Protein AF-A0A660Q999-F1 (afdb_monomer_lite)

Sequence (155 aa):
DGADQRHIKEWNIIRCFQSERLFKISAGMRSRQTKRTVGQSKFDFSGFNIDLSGGSQGTQYTYYYTITLENRSNVTLKNMTIEYHIYYRQQKNKSVKCGKIWIHQMDPKSKKREETTEGIPDYIGDIFYYQEVKVDGIWIRVTLPLSGDRKVVRE

Foldseek 3Di:
DVPVVQVVLQVVVQVQCADCVFKPKDKDKDKDKDWDQDPDDFDDDDPDRDPCVVRQGWIKIWMKMKIKMFGQAQDKAAFKKKWKWWWKDFPHDIDIDIDMDTDGIDHHRDMDIDIGPGTDIFDDDPPDDGGDIGTPDMDMKMWGDGPDRDIDIDD

Structure (mmCIF, N/CA/C/O backbone):
data_AF-A0A660Q999-F1
#
_entry.id   AF-A0A660Q999-F1
#
loop_
_atom_site.group_PDB
_atom_site.id
_atom_site.type_symbol
_atom_site.label_atom_id
_atom_site.label_alt_id
_atom_site.label_comp_id
_atom_site.label_asym_id
_atom_site.label_entity_id
_atom_site.label_seq_id
_atom_site.pdbx_PDB_ins_code
_atom_site.Cartn_x
_atom_site.Cartn_y
_atom_site.Cartn_z
_atom_site.occupancy
_atom_site.B_iso_or_equiv
_atom_site.auth_seq_id
_atom_site.auth_comp_id
_atom_site.auth_asym_id
_atom_site.auth_atom_id
_atom_site.pdbx_PDB_model_num
ATOM 1 N N . ASP A 1 1 ? -20.685 -7.510 29.588 1.00 58.03 1 ASP A N 1
ATOM 2 C CA . ASP A 1 1 ? -20.257 -6.100 29.416 1.00 58.03 1 ASP A CA 1
ATOM 3 C C . ASP A 1 1 ? -18.955 -5.895 28.632 1.00 58.03 1 ASP A C 1
ATOM 5 O O . ASP A 1 1 ? -18.887 -4.975 27.826 1.00 58.03 1 ASP A O 1
ATOM 9 N N . GLY A 1 2 ? -17.914 -6.727 28.790 1.00 66.44 2 GLY A N 1
ATOM 10 C CA . GLY A 1 2 ? -16.634 -6.525 28.078 1.00 66.44 2 GLY A CA 1
ATOM 11 C C . GLY A 1 2 ? -16.584 -6.960 26.601 1.00 66.44 2 GLY A C 1
ATOM 12 O O . GLY A 1 2 ? -15.733 -6.474 25.855 1.00 66.44 2 GLY A O 1
ATOM 13 N N . ALA A 1 3 ? -17.464 -7.868 26.165 1.00 71.25 3 ALA A N 1
ATOM 14 C CA . ALA A 1 3 ? -17.483 -8.384 24.790 1.00 71.25 3 ALA A CA 1
ATOM 15 C C . ALA A 1 3 ? -18.121 -7.387 23.806 1.00 71.25 3 ALA A C 1
ATOM 17 O O . ALA A 1 3 ? -17.544 -7.099 22.756 1.00 71.25 3 ALA A O 1
ATOM 18 N N . ASP A 1 4 ? -19.235 -6.768 24.200 1.00 77.31 4 ASP A N 1
ATOM 19 C CA . ASP A 1 4 ? -19.984 -5.829 23.356 1.00 77.31 4 ASP A CA 1
ATOM 20 C C . ASP A 1 4 ? -19.166 -4.575 23.036 1.00 77.31 4 ASP A C 1
ATOM 22 O O . ASP A 1 4 ? -19.096 -4.131 21.889 1.00 77.31 4 ASP A O 1
ATOM 26 N N . GLN A 1 5 ? -18.425 -4.052 24.020 1.00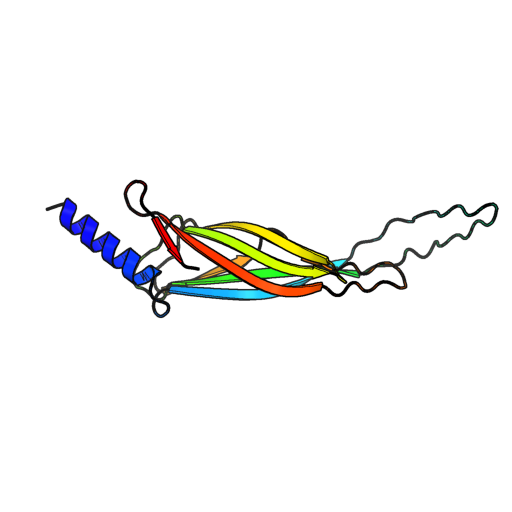 81.25 5 GLN A N 1
ATOM 27 C CA . GLN A 1 5 ? -17.525 -2.918 23.798 1.00 81.25 5 GLN A CA 1
ATOM 28 C C . GLN A 1 5 ? -16.381 -3.243 22.824 1.00 81.25 5 GLN A C 1
ATOM 30 O O . GLN A 1 5 ? -15.933 -2.358 22.090 1.00 81.25 5 GLN A O 1
ATOM 35 N N . ARG A 1 6 ? -15.893 -4.493 22.790 1.00 82.56 6 ARG A N 1
ATOM 36 C CA . ARG A 1 6 ? -14.868 -4.915 21.818 1.00 82.56 6 ARG A CA 1
ATOM 37 C C . ARG A 1 6 ? -15.449 -4.976 20.411 1.00 82.56 6 ARG A C 1
ATOM 39 O O . ARG A 1 6 ? -14.825 -4.456 19.489 1.00 82.56 6 ARG A O 1
ATOM 46 N N . HIS A 1 7 ? -16.644 -5.541 20.255 1.00 84.06 7 HIS A N 1
ATOM 47 C CA . HIS A 1 7 ? -17.326 -5.604 18.962 1.00 84.06 7 HIS A CA 1
ATOM 48 C C . HIS A 1 7 ? -17.639 -4.215 18.397 1.00 84.06 7 HIS A C 1
ATOM 50 O O . HIS A 1 7 ? -17.365 -3.967 17.225 1.00 84.06 7 HIS A O 1
ATOM 56 N N . ILE A 1 8 ? -18.095 -3.272 19.228 1.00 85.88 8 ILE A N 1
ATOM 57 C CA . ILE A 1 8 ? -18.347 -1.885 18.797 1.00 85.88 8 ILE A CA 1
ATOM 58 C C . ILE A 1 8 ? -17.054 -1.200 18.328 1.00 85.88 8 ILE A C 1
ATOM 60 O O . ILE A 1 8 ? -17.037 -0.533 17.290 1.00 85.88 8 ILE A O 1
ATOM 64 N N . LYS A 1 9 ? -15.947 -1.369 19.065 1.00 87.44 9 LYS A N 1
ATOM 65 C CA . LYS A 1 9 ? -14.642 -0.804 18.677 1.00 87.44 9 LYS A CA 1
ATOM 66 C C . LYS A 1 9 ? -14.161 -1.366 17.342 1.00 87.44 9 LYS A C 1
ATOM 68 O O . LYS A 1 9 ? -13.708 -0.607 16.489 1.00 87.44 9 LYS A O 1
ATOM 73 N N . GLU A 1 10 ? -14.287 -2.671 17.150 1.00 89.44 10 GLU A N 1
ATOM 74 C CA . GLU A 1 10 ? -13.872 -3.324 15.914 1.00 89.44 10 GLU A CA 1
ATOM 75 C C . GLU A 1 10 ? -14.737 -2.919 14.720 1.00 89.44 10 GLU A C 1
ATOM 77 O O . GLU A 1 10 ? -14.212 -2.603 13.654 1.00 89.44 10 GLU A O 1
ATOM 82 N N . TRP A 1 11 ? -16.053 -2.828 14.911 1.00 90.94 11 TRP A N 1
ATOM 83 C CA . TRP A 1 11 ? -16.967 -2.351 13.879 1.00 90.94 11 TRP A CA 1
ATOM 84 C C . TRP A 1 11 ? -16.619 -0.929 13.417 1.00 90.94 11 TRP A C 1
ATOM 86 O O . TRP A 1 11 ? -16.579 -0.648 12.217 1.00 90.94 11 TRP A O 1
ATOM 96 N N . ASN A 1 12 ? -16.266 -0.044 14.356 1.00 91.44 12 ASN A N 1
ATOM 97 C CA . ASN A 1 12 ? -15.793 1.300 14.029 1.00 91.44 12 ASN A CA 1
ATOM 98 C C . ASN A 1 12 ? -14.478 1.285 13.236 1.00 91.44 12 ASN A C 1
ATOM 100 O O . ASN A 1 12 ? -14.344 2.060 12.288 1.00 91.44 12 ASN A O 1
ATOM 104 N N . ILE A 1 13 ? -13.532 0.400 13.575 1.00 93.12 13 ILE A N 1
ATOM 105 C CA . ILE A 1 13 ? -12.284 0.217 12.817 1.00 93.12 13 ILE A CA 1
ATOM 106 C C . ILE A 1 13 ? -12.593 -0.197 11.372 1.00 93.12 13 ILE A C 1
ATOM 108 O O . ILE A 1 13 ? -12.114 0.452 10.441 1.00 93.12 13 ILE A O 1
ATOM 112 N N . ILE A 1 14 ? -13.429 -1.223 11.182 1.00 93.81 14 ILE A N 1
ATOM 113 C CA . ILE A 1 14 ? -13.810 -1.741 9.857 1.00 93.81 14 ILE A CA 1
ATOM 114 C C . ILE A 1 14 ? -14.444 -0.632 9.014 1.00 93.81 14 ILE A C 1
ATOM 116 O O . ILE A 1 14 ? -13.998 -0.366 7.897 1.00 93.81 14 ILE A O 1
ATOM 120 N N . ARG A 1 15 ? -15.436 0.071 9.574 1.00 93.75 15 ARG A N 1
ATOM 121 C CA . ARG A 1 15 ? -16.134 1.168 8.893 1.00 93.75 15 ARG A CA 1
ATOM 122 C C . ARG A 1 15 ? -15.181 2.294 8.485 1.00 93.75 15 ARG A C 1
ATOM 124 O O . ARG A 1 15 ? -15.317 2.850 7.395 1.00 93.75 15 ARG A O 1
ATOM 131 N N . CYS A 1 16 ? -14.231 2.646 9.351 1.00 90.94 16 CYS A N 1
ATOM 132 C CA . CYS A 1 16 ? -13.237 3.676 9.053 1.00 90.94 16 CYS A CA 1
ATOM 133 C C . CYS A 1 16 ? -12.284 3.235 7.937 1.00 90.94 16 CYS A C 1
ATOM 135 O O . CYS A 1 16 ? -12.014 4.016 7.029 1.00 90.94 16 CYS A O 1
ATOM 137 N N . PHE A 1 17 ? -11.811 1.990 7.982 1.00 94.12 17 PHE A N 1
ATOM 138 C CA . PHE A 1 17 ? -10.846 1.451 7.026 1.00 94.12 17 PHE A CA 1
ATOM 139 C C . PHE A 1 17 ? -11.432 1.258 5.615 1.00 94.12 17 PHE A C 1
ATOM 141 O O . PHE A 1 17 ? -10.785 1.581 4.615 1.00 94.12 17 PHE A O 1
ATOM 148 N N . GLN A 1 18 ? -12.675 0.779 5.521 1.00 93.88 18 GLN A N 1
ATOM 149 C CA . GLN A 1 18 ? -13.343 0.532 4.237 1.00 93.88 18 GLN A CA 1
ATOM 150 C C . GLN A 1 18 ? -13.816 1.812 3.536 1.00 93.88 18 GLN A C 1
ATOM 152 O O . GLN A 1 18 ? -13.988 1.825 2.321 1.00 93.88 18 GLN A O 1
ATOM 157 N N . SER A 1 19 ? -14.022 2.903 4.273 1.00 94.25 19 SER A N 1
ATOM 158 C CA . SER A 1 19 ? -14.519 4.151 3.696 1.00 94.25 19 SER A CA 1
ATOM 159 C C . SER A 1 19 ? -13.406 4.957 3.033 1.00 94.25 19 SER A C 1
ATOM 161 O O . SER A 1 19 ? -12.475 5.400 3.699 1.00 94.25 19 SER A O 1
ATOM 163 N N . GLU A 1 20 ? -13.551 5.271 1.745 1.00 92.50 20 GLU A N 1
ATOM 164 C CA . GLU A 1 20 ? -12.603 6.130 1.015 1.00 92.50 20 GLU A CA 1
ATOM 165 C C . GLU A 1 20 ? -12.487 7.549 1.573 1.00 92.50 20 GLU A C 1
ATOM 167 O O . GLU A 1 20 ? -11.470 8.229 1.418 1.00 92.50 20 GLU A O 1
ATOM 172 N N . ARG A 1 21 ? -13.553 8.013 2.230 1.00 95.00 21 ARG A N 1
ATOM 173 C CA . ARG A 1 21 ? -13.582 9.329 2.868 1.00 95.00 21 ARG A CA 1
ATOM 174 C C . ARG A 1 21 ? -12.754 9.351 4.150 1.00 95.00 21 ARG A C 1
ATOM 176 O O . ARG A 1 21 ? -12.227 10.404 4.497 1.00 95.00 21 ARG A O 1
ATOM 183 N N . LEU A 1 22 ? -12.662 8.217 4.847 1.00 95.62 22 LEU A N 1
ATOM 184 C CA . LEU A 1 22 ? -12.040 8.099 6.170 1.00 95.62 22 LEU A CA 1
ATOM 185 C C . LEU A 1 22 ? -10.650 7.465 6.124 1.00 95.62 22 LEU A C 1
ATOM 187 O O . LEU A 1 22 ? -9.812 7.784 6.961 1.00 95.62 22 LEU A O 1
ATOM 191 N N . PHE A 1 23 ? -10.386 6.625 5.137 1.00 96.12 23 PHE A N 1
ATOM 192 C CA . PHE A 1 23 ? -9.078 6.072 4.853 1.00 96.12 23 PHE A CA 1
ATOM 193 C C . PHE A 1 23 ? -8.827 6.214 3.355 1.00 96.12 23 PHE A C 1
ATOM 195 O O . PHE A 1 23 ? -9.707 5.920 2.550 1.00 96.12 23 PHE A O 1
ATOM 202 N N . LYS A 1 24 ? -7.658 6.695 2.947 1.00 96.56 24 LYS A N 1
ATOM 203 C CA . LYS A 1 24 ? -7.329 6.859 1.528 1.00 96.56 24 LYS A CA 1
ATOM 204 C C . LYS A 1 24 ? -5.994 6.204 1.224 1.00 96.56 24 LYS A C 1
ATOM 206 O O . LYS A 1 24 ? -5.019 6.422 1.938 1.00 96.56 24 LYS A O 1
ATOM 211 N N . ILE A 1 25 ? -5.968 5.446 0.135 1.00 95.75 25 ILE A N 1
ATOM 212 C CA . ILE A 1 25 ? -4.768 4.852 -0.445 1.00 95.75 25 ILE A CA 1
ATOM 213 C C . ILE A 1 25 ? -4.491 5.608 -1.742 1.00 95.75 25 ILE A C 1
ATOM 215 O O . ILE A 1 25 ? -5.406 5.950 -2.489 1.00 95.75 25 ILE A O 1
ATOM 219 N N . SER A 1 26 ? -3.233 5.943 -1.989 1.00 94.06 26 SER A N 1
ATOM 220 C CA . SER A 1 26 ? -2.806 6.570 -3.238 1.00 94.06 26 SER A CA 1
ATOM 221 C C . SER A 1 26 ? -1.361 6.206 -3.534 1.00 94.06 26 SER A C 1
ATOM 223 O O . SER A 1 26 ? -0.601 5.912 -2.615 1.00 94.06 26 SER A O 1
ATOM 225 N N . ALA A 1 27 ? -0.975 6.243 -4.803 1.00 92.25 27 ALA A N 1
ATOM 226 C CA . ALA A 1 27 ? 0.388 5.978 -5.232 1.00 92.25 27 ALA A CA 1
ATOM 227 C C . ALA A 1 27 ? 0.861 7.058 -6.197 1.00 92.25 27 ALA A C 1
ATOM 229 O O . ALA A 1 27 ? 0.085 7.546 -7.017 1.00 92.25 27 ALA A O 1
ATOM 230 N N . GLY A 1 28 ? 2.134 7.426 -6.095 1.00 87.19 28 GLY A N 1
ATOM 231 C CA . GLY A 1 28 ? 2.780 8.357 -7.014 1.00 87.19 28 GLY A CA 1
ATOM 232 C C . GLY A 1 28 ? 4.172 7.872 -7.387 1.00 87.19 28 GLY A C 1
ATOM 233 O O . GLY A 1 28 ? 4.883 7.329 -6.543 1.00 87.19 28 GLY A O 1
ATOM 234 N N . MET A 1 29 ? 4.560 8.068 -8.643 1.00 82.94 29 MET A N 1
ATOM 235 C CA . MET A 1 29 ? 5.895 7.718 -9.127 1.00 82.94 29 MET A CA 1
ATOM 236 C C . MET A 1 29 ? 6.939 8.722 -8.617 1.00 82.94 29 MET A C 1
ATOM 238 O O . MET A 1 29 ? 6.695 9.931 -8.595 1.00 82.94 29 MET A O 1
ATOM 242 N N . ARG A 1 30 ? 8.119 8.222 -8.246 1.00 77.31 30 ARG A N 1
ATOM 243 C CA . ARG A 1 30 ? 9.327 8.999 -7.964 1.00 77.31 30 ARG A CA 1
ATOM 244 C C . ARG A 1 30 ? 10.514 8.404 -8.713 1.00 77.31 30 ARG A C 1
ATOM 246 O O . ARG A 1 30 ? 10.852 7.240 -8.545 1.00 77.31 30 ARG A O 1
ATOM 253 N N . SER A 1 31 ? 11.185 9.213 -9.520 1.00 68.50 31 SER A N 1
ATOM 254 C CA . SER A 1 31 ? 12.443 8.822 -10.157 1.00 68.50 31 SER A CA 1
ATOM 255 C C . SER A 1 31 ? 13.622 9.121 -9.232 1.00 68.50 31 SER A C 1
ATOM 257 O O . SER A 1 31 ? 13.731 10.238 -8.717 1.00 68.50 31 SER A O 1
ATOM 259 N N . ARG A 1 32 ? 14.542 8.167 -9.072 1.00 67.25 32 ARG A N 1
ATOM 260 C CA . ARG A 1 32 ? 15.868 8.407 -8.495 1.00 67.25 32 ARG A CA 1
ATOM 261 C C . ARG A 1 32 ? 16.919 8.129 -9.566 1.00 67.25 32 ARG A C 1
ATOM 263 O O . ARG A 1 32 ? 16.948 7.053 -10.156 1.00 67.25 32 ARG A O 1
ATOM 270 N N . GLN A 1 33 ? 17.784 9.106 -9.820 1.00 60.09 33 GLN A N 1
ATOM 271 C CA . GLN A 1 33 ? 18.931 8.913 -10.700 1.00 60.09 33 GLN A CA 1
ATOM 272 C C . GLN A 1 33 ? 20.017 8.157 -9.934 1.00 60.09 33 GLN A C 1
ATOM 274 O O . GLN A 1 33 ? 20.366 8.529 -8.812 1.00 60.09 33 GLN A O 1
ATOM 279 N N . THR A 1 34 ? 20.562 7.101 -10.526 1.00 59.50 34 THR A N 1
ATOM 280 C CA . THR A 1 34 ? 21.718 6.390 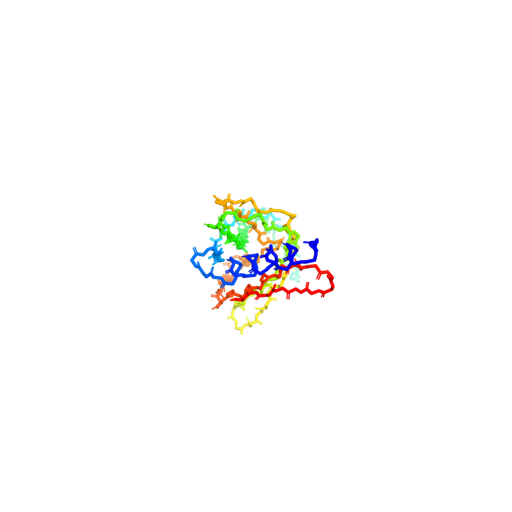-9.983 1.00 59.50 34 THR A CA 1
ATOM 281 C C . THR A 1 34 ? 22.821 6.427 -11.030 1.00 59.50 34 THR A C 1
ATOM 283 O O . THR A 1 34 ? 22.712 5.841 -12.103 1.00 59.50 34 THR A O 1
ATOM 286 N N . LYS A 1 35 ? 23.901 7.159 -10.742 1.00 56.28 35 LYS A N 1
ATOM 287 C CA . LYS A 1 35 ? 25.093 7.113 -11.591 1.00 56.28 35 LYS A CA 1
ATOM 288 C C . LYS A 1 35 ? 25.760 5.763 -11.368 1.00 56.28 35 LYS A C 1
ATOM 290 O O . LYS A 1 35 ? 26.136 5.455 -10.238 1.00 56.28 35 LYS A O 1
ATOM 295 N N . ARG A 1 36 ? 25.893 4.964 -12.422 1.00 52.62 36 ARG A N 1
ATOM 296 C CA . ARG A 1 36 ? 26.640 3.713 -12.371 1.00 52.62 36 ARG A CA 1
ATOM 297 C C . ARG A 1 36 ? 27.818 3.843 -13.322 1.00 52.62 36 ARG A C 1
ATOM 299 O O . ARG A 1 36 ? 27.631 4.077 -14.507 1.00 52.62 36 ARG A O 1
ATOM 306 N N . THR A 1 37 ? 29.031 3.720 -12.797 1.00 48.12 37 THR A N 1
ATOM 307 C CA . THR A 1 37 ? 30.223 3.607 -13.637 1.00 48.12 37 THR A CA 1
ATOM 308 C C . THR A 1 37 ? 30.212 2.203 -14.226 1.00 48.12 37 THR A C 1
ATOM 310 O O . THR A 1 37 ? 30.398 1.227 -13.497 1.00 48.12 37 THR A O 1
ATOM 313 N N . VAL A 1 38 ? 29.911 2.081 -15.517 1.00 51.16 38 VAL A N 1
ATOM 314 C CA . VAL A 1 38 ? 30.009 0.800 -16.217 1.00 51.16 38 VAL A CA 1
ATOM 315 C C . VAL A 1 38 ? 31.499 0.494 -16.360 1.00 51.16 38 VAL A C 1
ATOM 317 O O . VAL A 1 38 ? 32.253 1.258 -16.958 1.00 51.16 38 VAL A O 1
ATOM 320 N N . GLY A 1 39 ? 31.948 -0.576 -15.703 1.00 45.38 39 GLY A N 1
ATOM 321 C CA . GLY A 1 39 ? 33.332 -1.031 -15.784 1.00 45.38 39 GLY A CA 1
ATOM 322 C C . GLY A 1 39 ? 33.670 -1.478 -17.204 1.00 45.38 39 GLY A C 1
ATOM 323 O O . GLY A 1 39 ? 32.864 -2.140 -17.858 1.00 45.38 39 GLY A O 1
ATOM 324 N N . GLN A 1 40 ? 34.864 -1.096 -17.656 1.00 43.84 40 GLN A N 1
ATOM 325 C CA . GLN A 1 40 ? 35.444 -1.391 -18.966 1.00 43.84 40 GLN A CA 1
ATOM 326 C C . GLN A 1 40 ? 35.171 -2.834 -19.412 1.00 43.84 40 GLN A C 1
ATOM 328 O O . GLN A 1 40 ? 35.652 -3.787 -18.801 1.00 43.84 40 GLN A O 1
ATOM 333 N N . SER A 1 41 ? 34.433 -2.998 -20.507 1.00 44.50 41 SER A N 1
ATOM 334 C CA . SER A 1 41 ? 34.347 -4.279 -21.208 1.00 44.50 41 SER A CA 1
ATOM 335 C C . SER A 1 41 ? 35.385 -4.263 -22.329 1.00 44.50 41 SER A C 1
ATOM 337 O O . SER A 1 41 ? 35.188 -3.582 -23.333 1.00 44.50 41 SER A O 1
ATOM 339 N N . LYS A 1 42 ? 36.509 -4.973 -22.159 1.00 41.72 42 LYS A N 1
ATOM 340 C CA . LYS A 1 42 ? 37.441 -5.248 -23.265 1.00 41.72 42 LYS A CA 1
ATOM 341 C C . LYS A 1 42 ? 36.755 -6.217 -24.229 1.00 41.72 42 LYS A C 1
ATOM 343 O O . LYS A 1 42 ? 36.498 -7.359 -23.860 1.00 41.72 42 LYS A O 1
ATOM 348 N N . PHE A 1 43 ? 36.436 -5.756 -25.434 1.00 45.31 43 PHE A N 1
ATOM 349 C CA . PHE A 1 43 ? 35.988 -6.618 -26.525 1.00 45.31 43 PHE A CA 1
ATOM 350 C C . PHE A 1 43 ? 37.195 -6.977 -27.395 1.00 45.31 43 PHE A C 1
ATOM 352 O O . PHE A 1 43 ? 37.741 -6.110 -28.070 1.00 45.31 43 PHE A O 1
ATOM 359 N N . ASP A 1 44 ? 37.598 -8.248 -27.381 1.00 37.25 44 ASP A N 1
ATOM 360 C CA . ASP A 1 44 ? 38.576 -8.791 -28.326 1.00 37.25 44 ASP A CA 1
ATOM 361 C C . ASP A 1 44 ? 37.847 -9.219 -29.607 1.00 37.25 44 ASP A C 1
ATOM 363 O O . ASP A 1 44 ? 37.200 -10.266 -29.655 1.00 37.25 44 ASP A O 1
ATOM 367 N N . PHE A 1 45 ? 37.945 -8.407 -30.660 1.00 42.31 45 PHE A N 1
ATOM 368 C CA . PHE A 1 45 ? 37.681 -8.851 -32.028 1.00 42.31 45 PHE A CA 1
ATOM 369 C C . PHE A 1 45 ? 39.038 -9.051 -32.701 1.00 42.31 45 PHE A C 1
ATOM 371 O O . PHE A 1 45 ? 39.737 -8.083 -32.993 1.00 42.31 45 PHE A O 1
ATOM 378 N N . SER A 1 46 ? 39.424 -10.319 -32.868 1.00 48.62 46 SER A N 1
ATOM 379 C CA . SER A 1 46 ? 40.524 -10.815 -33.710 1.00 48.62 46 SER A CA 1
ATOM 380 C C . SER A 1 46 ? 41.474 -9.735 -34.267 1.00 48.62 46 SER A C 1
ATOM 382 O O . SER A 1 46 ? 41.314 -9.275 -35.397 1.00 48.62 46 SER A O 1
ATOM 384 N N . GLY A 1 47 ? 42.474 -9.348 -33.471 1.00 46.00 47 GLY A N 1
ATOM 385 C CA . GLY A 1 47 ? 43.646 -8.599 -33.938 1.00 46.00 47 GLY A CA 1
ATOM 386 C C . GLY A 1 47 ? 43.555 -7.069 -33.943 1.00 46.00 47 GLY A C 1
ATOM 387 O O . GLY A 1 47 ? 44.559 -6.435 -34.258 1.00 46.00 47 GLY A O 1
ATOM 388 N N . PHE A 1 48 ? 42.428 -6.460 -33.561 1.00 48.78 48 PHE A N 1
ATOM 389 C CA . PHE A 1 48 ? 42.315 -5.003 -33.400 1.00 48.78 48 PHE A CA 1
ATOM 390 C C . PHE A 1 48 ? 42.061 -4.642 -31.928 1.00 48.78 48 PHE A C 1
ATOM 392 O O . PHE A 1 48 ? 40.943 -4.755 -31.433 1.00 48.78 48 PHE A O 1
ATOM 399 N N . ASN A 1 49 ? 43.099 -4.186 -31.217 1.00 44.50 49 ASN A N 1
ATOM 400 C CA . ASN A 1 49 ? 42.947 -3.604 -29.880 1.00 44.50 49 ASN A CA 1
ATOM 401 C C . ASN A 1 49 ? 42.411 -2.172 -30.015 1.00 44.50 49 ASN A C 1
ATOM 403 O O . ASN A 1 49 ? 43.181 -1.242 -30.253 1.00 44.50 49 ASN A O 1
ATOM 407 N N . ILE A 1 50 ? 41.098 -1.986 -29.875 1.00 48.06 50 ILE A N 1
ATOM 408 C CA . ILE A 1 50 ? 40.512 -0.654 -29.690 1.00 48.06 50 ILE A CA 1
ATOM 409 C C . ILE A 1 50 ? 40.444 -0.395 -28.185 1.00 48.06 50 ILE A C 1
ATOM 411 O O . ILE A 1 50 ? 39.598 -0.946 -27.483 1.00 48.06 50 ILE A O 1
ATOM 415 N N . ASP A 1 51 ? 41.348 0.446 -27.687 1.00 43.66 51 ASP A N 1
ATOM 416 C CA . ASP A 1 51 ? 41.307 0.921 -26.307 1.00 43.66 51 ASP A CA 1
ATOM 417 C C . ASP A 1 51 ? 40.206 1.985 -26.172 1.00 43.66 51 ASP A C 1
ATOM 419 O O . ASP A 1 51 ? 40.429 3.180 -26.367 1.00 43.66 51 ASP A O 1
ATOM 423 N N . LEU A 1 52 ? 38.979 1.550 -25.871 1.00 50.38 52 LEU A N 1
ATOM 424 C CA . LEU A 1 52 ? 37.871 2.429 -25.478 1.00 50.38 52 LEU A CA 1
ATOM 425 C C . LEU A 1 52 ? 38.062 2.883 -24.020 1.00 50.38 52 LEU A C 1
ATOM 427 O O . LEU A 1 52 ? 37.197 2.695 -23.165 1.00 50.38 52 LEU A O 1
ATOM 431 N N . SER A 1 53 ? 39.212 3.489 -23.721 1.00 41.28 53 SER A N 1
ATOM 432 C CA . SER A 1 53 ? 39.566 4.011 -22.393 1.00 41.28 53 SER A CA 1
ATOM 433 C C . SER A 1 53 ? 38.665 5.167 -21.924 1.00 41.28 53 SER A C 1
ATOM 435 O O . SER A 1 53 ? 38.744 5.589 -20.771 1.00 41.28 53 SER A O 1
ATOM 437 N N . GLY A 1 54 ? 37.732 5.626 -22.760 1.00 43.09 54 GLY A N 1
ATOM 438 C CA . GLY A 1 54 ? 36.599 6.443 -22.346 1.00 43.09 54 GLY A CA 1
ATOM 439 C C . GLY A 1 54 ? 35.475 5.570 -21.801 1.00 43.09 54 GLY A C 1
ATOM 440 O O . GLY A 1 54 ? 34.571 5.211 -22.547 1.00 43.09 54 GLY A O 1
ATOM 441 N N . GLY A 1 55 ? 35.514 5.241 -20.505 1.00 41.81 55 GLY A N 1
ATOM 442 C CA . GLY A 1 55 ? 34.373 4.621 -19.833 1.00 41.81 55 GLY A CA 1
ATOM 443 C C . GLY A 1 55 ? 33.119 5.461 -20.074 1.00 41.81 55 GLY A C 1
ATOM 444 O O . GLY A 1 55 ? 33.019 6.594 -19.598 1.00 41.81 55 GLY A O 1
ATOM 445 N N . SER A 1 56 ? 32.179 4.929 -20.847 1.00 50.47 56 SER A N 1
ATOM 446 C CA . SER A 1 56 ? 30.895 5.564 -21.089 1.00 50.47 56 SER A CA 1
ATOM 447 C C . SER A 1 56 ? 30.138 5.630 -19.763 1.00 50.47 56 SER A C 1
ATOM 449 O O . SER A 1 56 ? 29.833 4.625 -19.123 1.00 50.47 56 SER A O 1
ATOM 451 N N . GLN A 1 57 ? 29.903 6.852 -19.280 1.00 50.94 57 GLN A N 1
ATOM 452 C CA . GLN A 1 57 ? 29.068 7.072 -18.105 1.00 50.94 57 GLN A CA 1
ATOM 453 C C . GLN A 1 57 ? 27.603 6.861 -18.498 1.00 50.94 57 GLN A C 1
ATOM 455 O O . GLN A 1 57 ? 26.886 7.814 -18.803 1.00 50.94 57 GLN A O 1
ATOM 460 N N . GLY A 1 58 ? 27.145 5.612 -18.476 1.00 56.41 58 GLY A N 1
ATOM 461 C CA . GLY A 1 58 ? 25.723 5.299 -18.530 1.00 56.41 58 GLY A CA 1
ATOM 462 C C . GLY A 1 58 ? 25.007 5.857 -17.295 1.00 56.41 58 GLY A C 1
ATOM 463 O O . GLY A 1 58 ? 25.345 5.542 -16.152 1.00 56.41 58 GLY A O 1
ATOM 464 N N . THR A 1 59 ? 24.002 6.712 -17.493 1.00 58.47 59 THR A N 1
ATOM 465 C CA . THR A 1 59 ? 23.101 7.098 -16.397 1.00 58.47 59 THR A CA 1
ATOM 466 C C . THR A 1 59 ? 22.011 6.048 -16.279 1.00 58.47 59 THR A C 1
ATOM 468 O O . THR A 1 59 ? 21.229 5.878 -17.201 1.00 58.47 59 THR A O 1
ATOM 471 N N . GLN A 1 60 ? 21.914 5.367 -15.140 1.00 67.81 60 GLN A N 1
ATOM 472 C CA . GLN A 1 60 ? 20.799 4.466 -14.878 1.00 67.81 60 GLN A CA 1
ATOM 473 C C . GLN A 1 60 ? 19.721 5.226 -14.096 1.00 67.81 60 GLN A C 1
ATOM 475 O O . GLN A 1 60 ? 20.000 5.810 -13.043 1.00 67.81 60 GLN A O 1
ATOM 480 N N . TYR A 1 61 ? 18.479 5.230 -14.578 1.00 70.62 61 TYR A N 1
ATOM 481 C CA . TYR A 1 61 ? 17.354 5.700 -13.768 1.00 70.62 61 TYR A CA 1
ATOM 482 C C . TYR A 1 61 ? 16.732 4.511 -13.055 1.00 70.62 61 TYR A C 1
ATOM 484 O O . TYR A 1 61 ? 16.635 3.422 -13.603 1.00 70.62 61 TYR A O 1
ATOM 492 N N . THR A 1 62 ? 16.335 4.697 -11.804 1.00 78.75 62 THR A N 1
ATOM 493 C CA . THR A 1 62 ? 15.531 3.704 -11.098 1.00 78.75 62 THR A CA 1
ATOM 494 C C . THR A 1 62 ? 14.245 4.377 -10.648 1.00 78.75 62 THR A C 1
ATOM 496 O O . THR A 1 62 ? 14.269 5.399 -9.953 1.00 78.75 62 THR A O 1
ATOM 499 N N . TYR A 1 63 ? 13.112 3.825 -11.071 1.00 81.06 63 TYR A N 1
ATOM 500 C CA . TYR A 1 63 ? 11.791 4.335 -10.731 1.00 81.06 63 TYR A CA 1
ATOM 501 C C . TYR A 1 63 ? 11.267 3.640 -9.481 1.00 81.06 63 TYR A C 1
ATOM 503 O O . TYR A 1 63 ? 11.079 2.427 -9.461 1.00 81.06 63 TYR A O 1
ATOM 511 N N . TYR A 1 64 ? 11.005 4.422 -8.445 1.00 85.38 64 TYR A N 1
ATOM 512 C CA . TYR A 1 64 ? 10.357 3.979 -7.221 1.00 85.38 64 TYR A CA 1
ATOM 513 C C . TYR A 1 64 ? 8.930 4.519 -7.177 1.00 85.38 64 TYR A C 1
ATOM 515 O O . TYR A 1 64 ? 8.595 5.513 -7.826 1.00 85.38 64 TYR A O 1
ATOM 523 N N . TYR A 1 65 ? 8.072 3.878 -6.394 1.00 87.56 65 TYR A N 1
ATOM 524 C CA . TYR A 1 65 ? 6.722 4.366 -6.150 1.00 87.56 65 TYR A CA 1
ATOM 525 C C . TYR A 1 65 ? 6.570 4.720 -4.681 1.00 87.56 65 TYR A C 1
ATOM 527 O O . TYR A 1 65 ? 6.999 3.991 -3.795 1.00 87.56 65 TYR A O 1
ATOM 535 N N . THR A 1 66 ? 5.946 5.857 -4.408 1.00 92.94 66 THR A N 1
ATOM 536 C CA . THR A 1 66 ? 5.547 6.237 -3.058 1.00 92.94 66 THR A CA 1
ATOM 537 C C . THR A 1 66 ? 4.088 5.862 -2.862 1.00 92.94 66 THR A C 1
ATOM 539 O O . THR A 1 66 ? 3.199 6.477 -3.459 1.00 92.94 66 THR A O 1
ATOM 542 N N . ILE A 1 67 ? 3.836 4.891 -1.991 1.00 94.25 67 ILE A N 1
ATOM 543 C CA . ILE A 1 67 ? 2.501 4.554 -1.510 1.00 94.25 67 ILE A CA 1
ATOM 544 C C . ILE A 1 67 ? 2.187 5.473 -0.336 1.00 94.25 67 ILE A C 1
ATOM 546 O O . ILE A 1 67 ? 2.945 5.608 0.620 1.00 94.25 67 ILE A O 1
ATOM 550 N N . THR A 1 68 ? 1.058 6.151 -0.430 1.00 95.38 68 THR A N 1
ATOM 551 C CA . THR A 1 68 ? 0.592 7.119 0.548 1.00 95.38 68 THR A CA 1
ATOM 552 C C . THR A 1 68 ? -0.713 6.628 1.148 1.00 95.38 68 THR A C 1
ATOM 554 O O . THR A 1 68 ? -1.723 6.523 0.448 1.00 95.38 68 THR A O 1
ATOM 557 N N . LEU A 1 69 ? -0.689 6.391 2.456 1.00 96.50 69 LEU A N 1
ATOM 558 C CA . LEU A 1 69 ? -1.870 6.117 3.259 1.00 96.50 69 LEU A CA 1
ATOM 559 C C . LEU A 1 69 ? -2.279 7.382 4.008 1.00 96.50 69 LEU A C 1
ATOM 561 O O . LEU A 1 69 ? -1.440 8.079 4.581 1.00 96.50 69 LEU A O 1
ATOM 565 N N . GLU A 1 70 ? -3.573 7.668 4.050 1.00 97.50 70 GLU A N 1
ATOM 566 C CA . GLU A 1 70 ? -4.133 8.793 4.797 1.00 97.50 70 GLU A CA 1
ATOM 567 C C . GLU A 1 70 ? -5.281 8.311 5.689 1.00 97.50 70 GLU A C 1
ATOM 569 O O . GLU A 1 70 ? -6.298 7.826 5.197 1.00 97.50 70 GLU A O 1
ATOM 574 N N . ASN A 1 71 ? -5.120 8.446 7.005 1.00 97.38 71 ASN A N 1
ATOM 575 C CA . ASN A 1 71 ? -6.120 8.107 8.002 1.00 97.38 71 ASN A CA 1
ATOM 576 C C . ASN A 1 71 ? -6.818 9.396 8.405 1.00 97.38 71 ASN A C 1
ATOM 578 O O . ASN A 1 71 ? -6.323 10.168 9.217 1.00 97.38 71 ASN A O 1
ATOM 582 N N . ARG A 1 72 ? -7.990 9.627 7.832 1.00 97.44 72 ARG A N 1
ATOM 583 C CA . ARG A 1 72 ? -8.845 10.781 8.112 1.00 97.44 72 ARG A CA 1
ATOM 584 C C . ARG A 1 72 ? -9.848 10.490 9.222 1.00 97.44 72 ARG A C 1
ATOM 586 O O . ARG A 1 72 ? -10.685 11.343 9.513 1.00 97.44 72 ARG A O 1
ATOM 593 N N . SER A 1 73 ? -9.802 9.312 9.834 1.00 95.69 73 SER A N 1
ATOM 594 C CA . SER A 1 73 ? -10.666 8.948 10.953 1.00 95.69 73 SER A CA 1
ATOM 595 C C . SER A 1 73 ? -10.084 9.403 12.298 1.00 95.69 73 SER A C 1
ATOM 597 O O . SER A 1 73 ? -8.964 9.910 12.372 1.00 95.69 73 SER A O 1
ATOM 599 N N . ASN A 1 74 ? -10.869 9.221 13.362 1.00 95.31 74 ASN A N 1
ATOM 600 C CA . ASN A 1 74 ? -10.433 9.415 14.748 1.00 95.31 74 ASN A CA 1
ATOM 601 C C . ASN A 1 74 ? -9.889 8.115 15.379 1.00 95.31 74 ASN A C 1
ATOM 603 O O . ASN A 1 74 ? -9.686 8.054 16.587 1.00 95.31 74 ASN A O 1
ATOM 607 N N . VAL A 1 75 ? -9.705 7.057 14.583 1.00 94.25 75 VAL A N 1
ATOM 608 C CA . VAL A 1 75 ? -9.360 5.713 15.056 1.00 94.25 75 VAL A CA 1
ATOM 609 C C . VAL A 1 75 ? -7.918 5.392 14.684 1.00 94.25 75 VAL A C 1
ATOM 611 O O . VAL A 1 75 ? -7.511 5.592 13.542 1.00 94.25 75 VAL A O 1
ATOM 614 N N . THR A 1 76 ? -7.143 4.873 15.634 1.00 95.00 76 THR A N 1
ATOM 615 C CA . THR A 1 76 ? -5.791 4.364 15.376 1.00 95.00 76 THR A CA 1
ATOM 616 C C . THR A 1 76 ? -5.861 3.026 14.641 1.00 95.00 76 THR A C 1
ATOM 618 O O . THR A 1 76 ? -6.550 2.109 15.087 1.00 95.00 76 THR A O 1
ATOM 621 N N . LEU A 1 77 ? -5.106 2.890 13.551 1.00 94.88 77 LEU A N 1
ATOM 622 C CA . LEU A 1 77 ? -4.982 1.646 12.785 1.00 94.88 77 LEU A CA 1
ATOM 623 C C . LEU A 1 77 ? -3.625 1.004 13.085 1.00 94.88 77 LEU A C 1
ATOM 625 O O . LEU A 1 77 ? -2.622 1.712 13.152 1.00 94.88 77 LEU A O 1
ATOM 629 N N . LYS A 1 78 ? -3.574 -0.315 13.287 1.00 95.06 78 LYS A N 1
ATOM 630 C CA . LYS A 1 78 ? -2.353 -1.016 13.719 1.00 95.06 78 LYS A CA 1
ATOM 631 C C . LYS A 1 78 ? -2.062 -2.247 12.870 1.00 95.06 78 LYS A C 1
ATOM 633 O O . LYS A 1 78 ? -2.981 -2.884 12.370 1.00 95.06 78 LYS A O 1
ATOM 638 N N . ASN A 1 79 ? -0.780 -2.588 12.773 1.00 95.56 79 ASN A N 1
ATOM 639 C CA . ASN A 1 79 ? -0.239 -3.800 12.162 1.00 95.56 79 ASN A CA 1
ATOM 640 C C . ASN A 1 79 ? -0.735 -4.041 10.728 1.00 95.56 79 ASN A C 1
ATOM 642 O O . ASN A 1 79 ? -1.025 -5.170 10.339 1.00 95.56 79 ASN A O 1
ATOM 646 N N . MET A 1 80 ? -0.846 -2.972 9.943 1.00 96.25 80 MET A N 1
ATOM 647 C CA . MET A 1 80 ? -1.284 -3.065 8.557 1.00 96.25 80 MET A CA 1
ATOM 648 C C . MET A 1 80 ? -0.177 -3.645 7.683 1.00 96.25 80 MET A C 1
ATOM 650 O O . MET A 1 80 ? 1.004 -3.350 7.868 1.00 96.25 80 MET A O 1
ATOM 654 N N . THR A 1 81 ? -0.575 -4.425 6.686 1.00 97.31 81 THR A N 1
ATOM 655 C CA . THR A 1 81 ? 0.320 -4.913 5.634 1.00 97.31 81 THR A CA 1
ATOM 656 C C . THR A 1 81 ? -0.147 -4.364 4.298 1.00 97.31 81 THR A C 1
ATOM 658 O O . THR A 1 81 ? -1.315 -4.511 3.947 1.00 97.31 81 THR A O 1
ATOM 661 N N . ILE A 1 82 ? 0.761 -3.737 3.561 1.00 96.69 82 ILE A N 1
ATOM 662 C CA . ILE A 1 82 ? 0.551 -3.313 2.180 1.00 96.69 82 ILE A CA 1
ATOM 663 C C . ILE A 1 82 ? 1.202 -4.358 1.282 1.00 96.69 82 ILE A C 1
ATOM 665 O O . ILE A 1 82 ? 2.387 -4.637 1.436 1.00 96.69 82 ILE A O 1
ATOM 669 N N . GLU A 1 83 ? 0.455 -4.902 0.336 1.00 96.81 83 GLU A N 1
ATOM 670 C CA . GLU A 1 83 ? 0.963 -5.679 -0.790 1.00 96.81 83 GLU A CA 1
ATOM 671 C C . GLU A 1 83 ? 0.811 -4.818 -2.042 1.00 96.81 83 GLU A C 1
ATOM 673 O O . GLU A 1 83 ? -0.217 -4.166 -2.223 1.00 96.81 83 GLU A O 1
ATOM 678 N N . TYR A 1 84 ? 1.828 -4.770 -2.896 1.00 95.38 84 TYR A N 1
ATOM 679 C CA . TYR A 1 84 ? 1.769 -3.973 -4.117 1.00 95.38 84 TYR A CA 1
ATOM 680 C C . TYR A 1 84 ? 2.318 -4.750 -5.305 1.00 95.38 84 TYR A C 1
ATOM 682 O O . TYR A 1 84 ? 3.307 -5.471 -5.168 1.00 95.38 84 TYR A O 1
ATOM 690 N N . HIS A 1 85 ? 1.695 -4.562 -6.469 1.00 94.81 85 HIS A N 1
ATOM 691 C CA . HIS A 1 85 ? 2.144 -5.068 -7.764 1.00 94.81 85 HIS A CA 1
ATOM 692 C C . HIS A 1 85 ? 2.241 -3.898 -8.748 1.00 94.81 85 HIS A C 1
ATOM 694 O O . HIS A 1 85 ? 1.252 -3.210 -9.001 1.00 94.81 85 HIS A O 1
ATOM 700 N N . ILE A 1 86 ? 3.423 -3.673 -9.312 1.00 92.94 86 ILE A N 1
ATOM 701 C CA . ILE A 1 86 ? 3.672 -2.652 -10.330 1.00 92.94 86 ILE A CA 1
ATOM 702 C C . ILE A 1 86 ? 3.784 -3.362 -11.672 1.00 92.94 86 ILE A C 1
ATOM 704 O O . ILE A 1 86 ? 4.713 -4.141 -11.886 1.00 92.94 86 ILE A O 1
ATOM 708 N N . TYR A 1 87 ? 2.835 -3.104 -12.563 1.00 92.56 87 TYR A N 1
ATOM 709 C CA . TYR A 1 87 ? 2.806 -3.665 -13.907 1.00 92.56 87 TYR A CA 1
ATOM 710 C C . TYR A 1 87 ? 3.506 -2.697 -14.847 1.00 92.56 87 TYR A C 1
ATOM 712 O O . TYR A 1 87 ? 3.102 -1.539 -14.966 1.00 92.56 87 TYR A O 1
ATOM 720 N N . TYR A 1 88 ? 4.560 -3.156 -15.510 1.00 90.50 88 TYR A N 1
ATOM 721 C CA . TYR A 1 88 ? 5.356 -2.311 -16.385 1.00 90.50 88 TYR A CA 1
ATOM 722 C C . TYR A 1 88 ? 5.788 -3.051 -17.643 1.00 90.50 88 TYR A C 1
ATOM 724 O O . TYR A 1 88 ? 5.819 -4.281 -17.707 1.00 90.50 88 TYR A O 1
ATOM 732 N N . ARG A 1 89 ? 6.124 -2.269 -18.659 1.00 88.50 89 ARG A N 1
ATOM 733 C CA . ARG A 1 89 ? 6.701 -2.726 -19.909 1.00 88.50 89 ARG A CA 1
ATOM 734 C C . ARG A 1 89 ? 8.101 -2.179 -20.043 1.00 88.50 89 ARG A C 1
ATOM 736 O O . ARG A 1 89 ? 8.324 -0.989 -19.847 1.00 88.50 89 ARG A O 1
ATOM 743 N N . GLN A 1 90 ? 9.008 -3.064 -20.414 1.00 85.06 90 GLN A N 1
ATOM 744 C CA . GLN A 1 90 ? 10.345 -2.713 -20.855 1.00 85.06 90 GLN A CA 1
ATOM 745 C C . GLN A 1 90 ? 10.482 -3.276 -22.267 1.00 85.06 90 GLN A C 1
ATOM 747 O O . GLN A 1 90 ? 10.391 -4.490 -22.479 1.00 85.06 90 GLN A O 1
ATOM 752 N N . GLN A 1 91 ? 10.589 -2.380 -23.250 1.00 80.44 91 GLN A N 1
ATOM 753 C CA . GLN A 1 91 ? 10.468 -2.714 -24.673 1.00 80.44 91 GLN A CA 1
ATOM 754 C C . GLN A 1 91 ? 9.120 -3.395 -25.015 1.00 80.44 91 GLN A C 1
ATOM 756 O O . GLN A 1 91 ? 8.067 -2.760 -24.983 1.00 80.44 91 GLN A O 1
ATOM 761 N N . LYS A 1 92 ? 9.146 -4.693 -25.362 1.00 80.50 92 LYS A N 1
ATOM 762 C CA . LYS A 1 92 ? 7.976 -5.521 -25.710 1.00 80.50 92 LYS A CA 1
ATOM 763 C C . LYS A 1 92 ? 7.567 -6.484 -24.592 1.00 80.50 92 LYS A C 1
ATOM 765 O O . LYS A 1 92 ? 6.529 -7.134 -24.703 1.00 80.50 92 LYS A O 1
ATOM 770 N N . ASN A 1 93 ? 8.354 -6.566 -23.521 1.00 85.38 93 ASN A N 1
ATOM 771 C CA . ASN A 1 93 ? 8.116 -7.502 -22.432 1.00 85.38 93 ASN A CA 1
ATOM 772 C C . ASN A 1 93 ? 7.264 -6.842 -21.352 1.00 85.38 93 ASN A C 1
ATOM 774 O O . ASN A 1 93 ? 7.549 -5.723 -20.924 1.00 85.38 93 ASN A O 1
ATOM 778 N N . LYS A 1 94 ? 6.220 -7.549 -20.915 1.00 91.12 94 LYS A N 1
ATOM 779 C CA . LYS A 1 94 ? 5.442 -7.192 -19.728 1.00 91.12 94 LYS A CA 1
ATOM 780 C C . LYS A 1 94 ? 6.076 -7.860 -18.519 1.00 91.12 94 LYS A C 1
ATOM 782 O O . LYS A 1 94 ? 6.313 -9.065 -18.539 1.00 91.12 94 LYS A O 1
ATOM 787 N N . SER A 1 95 ? 6.278 -7.081 -17.473 1.00 91.38 95 SER A N 1
ATOM 788 C CA . SER A 1 95 ? 6.871 -7.523 -16.221 1.00 91.38 95 SER A CA 1
ATOM 789 C C . SER A 1 95 ? 6.042 -7.009 -15.051 1.00 91.38 95 SER A C 1
ATOM 791 O O . SER A 1 95 ? 5.313 -6.020 -15.162 1.00 91.38 95 SER A O 1
ATOM 793 N N . VAL A 1 96 ? 6.146 -7.698 -13.916 1.00 92.31 96 VAL A N 1
ATOM 794 C CA . VAL A 1 96 ? 5.467 -7.310 -12.678 1.00 92.31 96 VAL A CA 1
ATOM 795 C C . VAL A 1 96 ? 6.487 -7.256 -11.560 1.00 92.31 96 VAL A C 1
ATOM 797 O O . VAL A 1 96 ? 7.235 -8.212 -11.351 1.00 92.31 96 VAL A O 1
ATOM 800 N N . LYS A 1 97 ? 6.511 -6.138 -10.833 1.00 91.06 97 LYS A N 1
ATOM 801 C CA . LYS A 1 97 ? 7.294 -6.008 -9.608 1.00 91.06 97 LYS A CA 1
ATOM 802 C C . LYS A 1 97 ? 6.382 -6.072 -8.397 1.00 91.06 97 LYS A C 1
ATOM 804 O O . LYS A 1 97 ? 5.472 -5.258 -8.275 1.00 91.06 97 LYS A O 1
ATOM 809 N N . CYS A 1 98 ? 6.646 -7.017 -7.505 1.00 92.62 98 CYS A N 1
ATOM 810 C CA . CYS A 1 98 ? 5.850 -7.228 -6.304 1.00 92.62 98 CYS A CA 1
ATOM 811 C C . CYS A 1 98 ? 6.640 -6.848 -5.055 1.00 92.62 98 CYS A C 1
ATOM 813 O O . CYS A 1 98 ? 7.861 -6.995 -5.021 1.00 92.62 98 CYS A O 1
ATOM 815 N N . GLY A 1 99 ? 5.941 -6.438 -4.004 1.00 93.44 99 GLY A N 1
ATOM 816 C CA . GLY A 1 99 ? 6.547 -6.296 -2.688 1.00 93.44 99 GLY A CA 1
ATOM 817 C C . GLY A 1 99 ? 5.523 -6.140 -1.577 1.00 93.44 99 GLY A C 1
ATOM 818 O O . GLY A 1 99 ? 4.312 -6.081 -1.815 1.00 93.44 99 GLY A O 1
ATOM 819 N N . LYS A 1 100 ? 6.032 -6.106 -0.343 1.00 95.88 100 LYS A N 1
ATOM 820 C CA . LYS A 1 100 ? 5.229 -5.939 0.867 1.00 95.88 100 LYS A CA 1
ATOM 821 C C . LYS A 1 100 ? 5.848 -4.901 1.791 1.00 95.88 100 LYS A C 1
ATOM 823 O O . LYS A 1 100 ? 7.067 -4.832 1.914 1.00 95.88 100 LYS A O 1
ATOM 828 N N . ILE A 1 101 ? 5.003 -4.113 2.445 1.00 95.06 101 ILE A N 1
ATOM 829 C CA . ILE A 1 101 ? 5.401 -3.094 3.420 1.00 95.06 101 ILE A CA 1
ATOM 830 C C . ILE A 1 101 ? 4.571 -3.292 4.681 1.00 95.06 101 ILE A C 1
ATOM 832 O O . ILE A 1 101 ? 3.349 -3.432 4.614 1.00 95.06 101 ILE A O 1
ATOM 836 N N . TRP A 1 102 ? 5.230 -3.289 5.835 1.00 96.00 102 TRP A N 1
ATOM 837 C CA . TRP A 1 102 ? 4.562 -3.391 7.125 1.00 96.00 102 TRP A CA 1
ATOM 838 C C . TRP A 1 102 ? 4.465 -2.026 7.802 1.00 96.00 102 TRP A C 1
ATOM 840 O O . TRP A 1 102 ? 5.448 -1.293 7.907 1.00 96.00 102 TRP A O 1
ATOM 850 N N . ILE A 1 103 ? 3.272 -1.691 8.290 1.00 95.25 103 ILE A N 1
ATOM 851 C CA . ILE A 1 103 ? 3.006 -0.465 9.037 1.00 95.25 103 ILE A CA 1
ATOM 852 C C . ILE A 1 103 ? 2.516 -0.843 10.426 1.00 95.25 103 ILE A C 1
ATOM 854 O O . ILE A 1 103 ? 1.372 -1.260 10.614 1.00 95.25 103 ILE A O 1
ATOM 858 N N . HIS A 1 104 ? 3.387 -0.631 11.411 1.00 95.00 104 HIS A N 1
ATOM 859 C CA . HIS A 1 104 ? 3.081 -0.911 12.809 1.00 95.00 104 HIS A CA 1
ATOM 860 C C . HIS A 1 104 ? 1.837 -0.173 13.306 1.00 95.00 104 HIS A C 1
ATOM 862 O O . HIS A 1 104 ? 0.953 -0.758 13.924 1.00 95.00 104 HIS A O 1
ATOM 868 N N . GLN A 1 105 ? 1.766 1.127 13.033 1.00 95.25 105 GLN A N 1
ATOM 869 C CA . GLN A 1 105 ? 0.691 1.981 13.501 1.00 95.25 105 GLN A CA 1
ATOM 870 C C . GLN A 1 105 ? 0.512 3.170 12.566 1.00 95.25 105 GLN A C 1
ATOM 872 O O . GLN A 1 105 ? 1.461 3.644 11.933 1.00 95.25 105 GLN A O 1
ATOM 877 N N . MET A 1 106 ? -0.724 3.645 12.509 1.00 95.94 106 MET A N 1
ATOM 878 C CA . MET A 1 106 ? -1.111 4.879 11.870 1.00 95.94 106 MET A CA 1
ATOM 879 C C . MET A 1 106 ? -2.088 5.630 12.771 1.00 95.94 106 MET A C 1
ATOM 881 O O . MET A 1 106 ? -3.181 5.145 13.083 1.00 95.94 106 MET A O 1
ATOM 885 N N . ASP A 1 107 ? -1.669 6.815 13.199 1.00 97.00 107 ASP A N 1
ATOM 886 C CA . ASP A 1 107 ? -2.422 7.630 14.142 1.00 97.00 107 ASP A CA 1
ATOM 887 C C . ASP A 1 107 ? -3.682 8.227 13.501 1.00 97.00 107 ASP A C 1
ATOM 889 O O . ASP A 1 107 ? -3.776 8.318 12.267 1.00 97.00 107 ASP A O 1
ATOM 893 N N . PRO A 1 108 ? -4.671 8.634 14.309 1.00 97.25 108 PRO A N 1
ATOM 894 C CA . PRO A 1 108 ? -5.800 9.419 13.835 1.00 97.25 108 PRO A CA 1
ATOM 895 C C . PRO A 1 108 ? -5.348 10.671 13.081 1.00 97.25 108 PRO A C 1
ATOM 897 O O . PRO A 1 108 ? -4.352 11.292 13.446 1.00 97.25 108 PRO A O 1
ATOM 900 N N . LYS A 1 109 ? -6.099 11.064 12.047 1.00 97.12 109 LYS A N 1
ATOM 901 C CA . LYS A 1 109 ? -5.848 12.292 11.261 1.00 97.12 109 LYS A CA 1
ATOM 902 C C . LYS A 1 109 ? -4.420 12.411 10.709 1.00 97.12 109 LYS A C 1
ATOM 904 O O . LYS A 1 109 ? -3.930 13.517 10.495 1.00 97.12 109 LYS A O 1
ATOM 909 N N . SER A 1 110 ? -3.760 11.283 10.461 1.00 97.44 110 SER A N 1
ATOM 910 C CA . SER A 1 110 ? -2.366 11.239 10.026 1.00 97.44 110 SER A CA 1
ATOM 911 C C . SER A 1 110 ? -2.217 10.786 8.576 1.00 97.44 110 SER A C 1
ATOM 913 O O . SER A 1 110 ? -3.129 10.233 7.953 1.00 97.44 110 SER A O 1
ATOM 915 N N . LYS A 1 111 ? -1.023 11.013 8.030 1.00 97.12 111 LYS A N 1
ATOM 916 C CA . LYS A 1 111 ? -0.630 10.581 6.693 1.00 97.12 111 LYS A CA 1
ATOM 917 C C . LYS A 1 111 ? 0.726 9.900 6.775 1.00 97.12 111 LYS A C 1
ATOM 919 O O . LYS A 1 111 ? 1.651 10.458 7.358 1.00 97.12 111 LYS A O 1
ATOM 924 N N . LYS A 1 112 ? 0.853 8.730 6.156 1.00 95.12 112 LYS A N 1
ATOM 925 C CA . LYS A 1 112 ? 2.108 7.984 6.077 1.00 95.12 112 LYS A CA 1
ATOM 926 C C . LYS A 1 112 ? 2.478 7.739 4.624 1.00 95.12 112 LYS A C 1
ATOM 928 O O . LYS A 1 112 ? 1.604 7.512 3.787 1.00 95.12 112 LYS A O 1
ATOM 933 N N . ARG A 1 113 ? 3.766 7.846 4.318 1.00 94.12 113 ARG A N 1
ATOM 934 C CA . ARG A 1 113 ? 4.313 7.613 2.983 1.00 94.12 113 ARG A CA 1
ATOM 935 C C . ARG A 1 113 ? 5.391 6.560 3.103 1.00 94.12 113 ARG A C 1
ATOM 937 O O . ARG A 1 113 ? 6.305 6.737 3.897 1.00 94.12 113 ARG A O 1
ATOM 944 N N . GLU A 1 114 ? 5.262 5.513 2.312 1.00 91.69 114 GLU A N 1
ATOM 945 C CA . GLU A 1 114 ? 6.225 4.428 2.244 1.00 91.69 114 GLU A CA 1
ATOM 946 C C . GLU A 1 114 ? 6.664 4.285 0.787 1.00 91.69 114 GLU A C 1
ATOM 948 O O . GLU A 1 114 ? 5.841 4.320 -0.132 1.00 91.69 114 GLU A O 1
ATOM 953 N N . GLU A 1 115 ? 7.967 4.191 0.566 1.00 88.12 115 GLU A N 1
ATOM 954 C CA . GLU A 1 115 ? 8.525 3.934 -0.758 1.00 88.12 115 GLU A CA 1
ATOM 955 C C . GLU A 1 115 ? 8.536 2.425 -1.022 1.00 88.12 115 GLU A C 1
ATOM 957 O O . GLU A 1 115 ? 8.700 1.620 -0.103 1.00 88.12 115 GLU A O 1
ATOM 962 N N . THR A 1 116 ? 8.333 2.022 -2.275 1.00 83.81 116 THR A N 1
ATOM 963 C CA . THR A 1 116 ? 8.461 0.620 -2.665 1.00 83.81 116 THR A CA 1
ATOM 964 C C . THR A 1 116 ? 9.877 0.136 -2.385 1.00 83.81 116 THR A C 1
ATOM 966 O O . THR A 1 116 ? 10.853 0.807 -2.707 1.00 83.81 116 THR A O 1
ATOM 969 N N . THR A 1 117 ? 9.982 -1.050 -1.790 1.00 77.25 117 THR A N 1
ATOM 970 C CA . THR A 1 117 ? 11.256 -1.653 -1.368 1.00 77.25 117 THR A CA 1
ATOM 971 C C . THR A 1 117 ? 12.238 -1.835 -2.517 1.00 77.25 117 THR A C 1
ATOM 973 O O . THR A 1 117 ? 13.447 -1.788 -2.313 1.00 77.25 117 THR A O 1
ATOM 976 N N . GLU A 1 118 ? 11.723 -2.023 -3.730 1.00 74.88 118 GLU A N 1
ATOM 977 C CA . GLU A 1 118 ? 12.528 -2.180 -4.928 1.00 74.88 118 GLU A CA 1
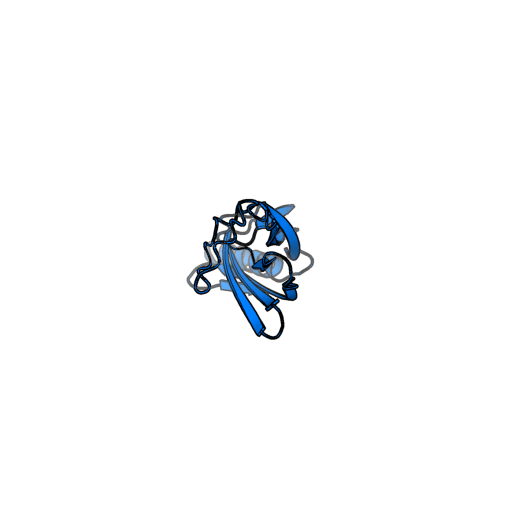ATOM 978 C C . GLU A 1 118 ? 12.029 -1.241 -6.022 1.00 74.88 118 GLU A C 1
ATOM 980 O O . GLU A 1 118 ? 10.823 -1.047 -6.202 1.00 74.88 118 GLU A O 1
ATOM 985 N N . GLY A 1 119 ? 12.976 -0.643 -6.735 1.00 74.81 119 GLY A N 1
ATOM 986 C CA . GLY A 1 119 ? 12.690 0.205 -7.877 1.00 74.81 119 GLY A CA 1
ATOM 987 C C . GLY A 1 119 ? 12.770 -0.576 -9.184 1.00 74.81 119 GLY A C 1
ATOM 988 O O . GLY A 1 119 ? 13.389 -1.639 -9.260 1.00 74.81 119 GLY A O 1
ATOM 989 N N . ILE A 1 120 ? 12.129 -0.048 -10.220 1.00 81.50 120 ILE A N 1
ATOM 990 C CA . ILE A 1 120 ? 12.184 -0.589 -11.574 1.00 81.50 120 ILE A CA 1
ATOM 991 C C . ILE A 1 120 ? 13.369 0.076 -12.281 1.00 81.50 120 ILE A C 1
ATOM 993 O O . ILE A 1 120 ? 13.343 1.299 -12.464 1.00 81.50 120 ILE A O 1
ATOM 997 N N . PRO A 1 121 ? 14.422 -0.681 -12.632 1.00 73.69 121 PRO A N 1
ATOM 998 C CA . PRO A 1 121 ? 15.566 -0.120 -13.325 1.00 73.69 121 PRO A CA 1
ATOM 999 C C . PRO A 1 121 ? 15.179 0.235 -14.761 1.00 73.69 121 PRO A C 1
ATOM 1001 O O . PRO A 1 121 ? 14.697 -0.608 -15.512 1.00 73.69 121 PRO A O 1
ATOM 1004 N N . ASP A 1 122 ? 15.442 1.475 -15.135 1.00 72.88 122 ASP A N 1
ATOM 1005 C CA . ASP A 1 122 ? 15.545 1.913 -16.517 1.00 72.88 122 ASP A CA 1
ATOM 1006 C C . ASP A 1 122 ? 16.959 1.608 -17.004 1.00 72.88 122 ASP A C 1
ATOM 1008 O O . ASP A 1 122 ? 17.942 1.995 -16.360 1.00 72.88 122 ASP A O 1
ATOM 1012 N N . TYR A 1 123 ? 17.076 0.869 -18.102 1.00 61.34 123 TYR A N 1
ATOM 1013 C CA . TYR A 1 123 ? 18.377 0.546 -18.666 1.00 61.34 123 TYR A CA 1
ATOM 1014 C C . TYR A 1 123 ? 18.695 1.521 -19.794 1.00 61.34 123 TYR A C 1
ATOM 1016 O O . TYR A 1 123 ? 18.131 1.435 -20.886 1.00 61.34 123 TYR A O 1
ATOM 1024 N N . ILE A 1 124 ? 19.652 2.408 -19.531 1.00 54.28 124 ILE A N 1
ATOM 1025 C CA . ILE A 1 124 ? 20.357 3.142 -20.577 1.00 54.28 124 ILE A CA 1
ATOM 1026 C C . ILE A 1 124 ? 21.619 2.338 -20.876 1.00 54.28 124 ILE A C 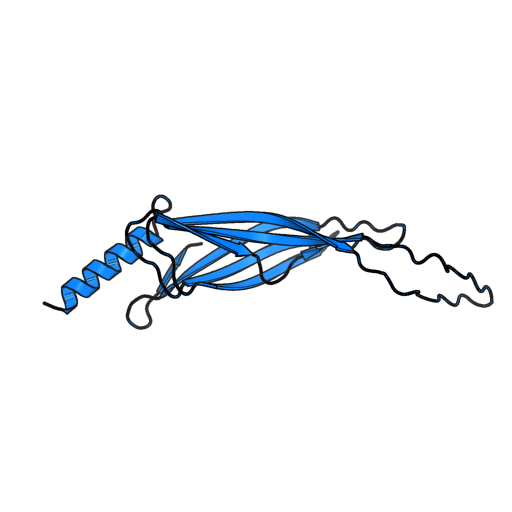1
ATOM 1028 O O . ILE A 1 124 ? 22.587 2.380 -20.117 1.00 54.28 124 ILE A O 1
ATOM 1032 N N . GLY A 1 125 ? 21.567 1.539 -21.941 1.00 48.34 125 GLY A N 1
ATOM 1033 C CA . GLY A 1 125 ? 22.756 0.875 -22.461 1.00 48.34 125 GLY A CA 1
ATOM 1034 C C . GLY A 1 125 ? 23.698 1.896 -23.079 1.00 48.34 125 GLY A C 1
ATOM 1035 O O . GLY A 1 125 ? 23.248 2.906 -23.627 1.00 48.34 125 GLY A O 1
ATOM 1036 N N . ASP A 1 126 ? 24.997 1.623 -23.014 1.00 47.25 126 ASP A N 1
ATOM 1037 C CA . ASP A 1 126 ? 25.989 2.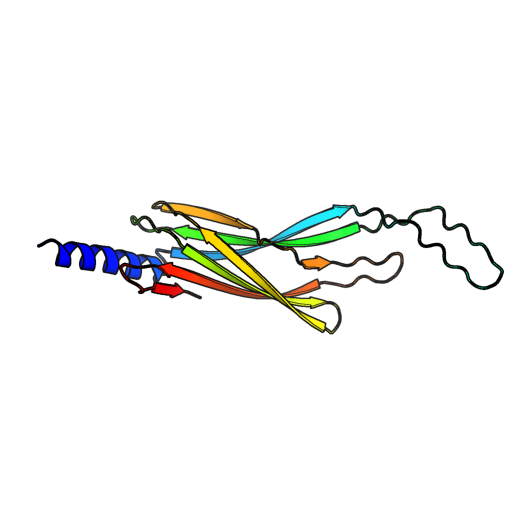494 -23.623 1.00 47.25 126 ASP A CA 1
ATOM 1038 C C . ASP A 1 126 ? 25.735 2.630 -25.140 1.00 47.25 126 ASP A C 1
ATOM 1040 O O . ASP A 1 126 ? 25.602 1.666 -25.896 1.00 47.25 126 ASP A O 1
ATOM 1044 N N . ILE A 1 127 ? 25.630 3.895 -25.547 1.00 48.66 127 ILE A N 1
ATOM 1045 C CA . ILE A 1 127 ? 25.646 4.459 -26.902 1.00 48.66 127 ILE A CA 1
ATOM 1046 C C . ILE A 1 127 ? 24.379 4.279 -27.777 1.00 48.66 127 ILE A C 1
ATOM 1048 O O . ILE A 1 127 ? 24.088 5.220 -28.507 1.00 48.66 127 ILE A O 1
ATOM 1052 N N . PHE A 1 128 ? 23.542 3.227 -27.698 1.00 46.75 128 PHE A N 1
ATOM 1053 C CA . PHE A 1 128 ? 22.389 3.125 -28.643 1.00 46.75 128 PHE A CA 1
ATOM 1054 C C . PHE A 1 128 ? 21.076 2.478 -28.168 1.00 46.75 128 PHE A C 1
ATOM 1056 O O . PHE A 1 128 ? 20.137 2.389 -28.960 1.00 46.75 128 PHE A O 1
ATOM 1063 N N . TYR A 1 129 ? 20.937 2.061 -26.907 1.00 52.09 129 TYR A N 1
ATOM 1064 C CA . TYR A 1 129 ? 19.715 1.371 -26.465 1.00 52.09 129 TYR A CA 1
ATOM 1065 C C . TYR A 1 129 ? 19.074 2.056 -25.261 1.00 52.09 129 TYR A C 1
ATOM 1067 O O . TYR A 1 129 ? 19.351 1.721 -24.111 1.00 52.09 129 TYR A O 1
ATOM 1075 N N . TYR A 1 130 ? 18.178 3.002 -25.552 1.00 56.47 130 TYR A N 1
ATOM 1076 C CA . TYR A 1 130 ? 17.203 3.498 -24.585 1.00 56.47 130 TYR A CA 1
ATOM 1077 C C . TYR A 1 130 ? 16.095 2.451 -24.430 1.00 56.47 130 TYR A C 1
ATOM 1079 O O . TYR A 1 130 ? 15.421 2.112 -25.406 1.00 56.47 130 TYR A O 1
ATOM 1087 N N . GLN A 1 131 ? 15.919 1.898 -23.230 1.00 67.06 131 GLN A N 1
ATOM 1088 C CA . GLN A 1 131 ? 14.816 0.981 -22.948 1.00 67.06 131 GLN A CA 1
ATOM 1089 C C . GLN A 1 131 ? 13.767 1.665 -22.085 1.00 67.06 131 GLN A C 1
ATOM 1091 O O . GLN A 1 131 ? 13.724 1.444 -20.883 1.00 67.06 131 GLN A O 1
ATOM 1096 N N . GLU A 1 132 ? 12.889 2.442 -22.719 1.00 73.12 132 GLU A N 1
ATOM 1097 C CA . GLU A 1 132 ? 11.809 3.133 -22.016 1.00 73.12 132 GLU A CA 1
ATOM 1098 C C . GLU A 1 132 ? 11.006 2.159 -21.135 1.00 73.12 132 GLU A C 1
ATOM 1100 O O . GLU A 1 132 ? 10.431 1.169 -21.612 1.00 73.12 132 GLU A O 1
ATOM 1105 N N . VAL A 1 133 ? 10.972 2.455 -19.836 1.00 82.12 133 VAL A N 1
ATOM 1106 C CA . VAL A 1 133 ? 10.097 1.784 -18.878 1.00 82.12 133 VAL A CA 1
ATOM 1107 C C . VAL A 1 133 ? 8.752 2.495 -18.887 1.00 82.12 133 VAL A C 1
ATOM 1109 O O . VAL A 1 133 ? 8.625 3.630 -18.428 1.00 82.12 133 VAL A O 1
ATOM 1112 N N . LYS A 1 134 ? 7.714 1.802 -19.353 1.00 86.19 134 LYS A N 1
ATOM 1113 C CA . LYS A 1 134 ? 6.334 2.291 -19.300 1.00 86.19 134 LYS A CA 1
ATOM 1114 C C . LYS A 1 134 ? 5.559 1.553 -18.223 1.00 86.19 134 LYS A C 1
ATOM 1116 O O . LYS A 1 134 ? 5.331 0.353 -18.342 1.00 86.19 134 LYS A O 1
ATOM 1121 N N . VAL A 1 135 ? 5.112 2.261 -17.191 1.00 86.38 135 VAL A N 1
ATOM 1122 C CA . VAL A 1 135 ? 4.247 1.664 -16.166 1.00 86.38 135 VAL A CA 1
ATOM 1123 C C . VAL A 1 135 ? 2.799 1.681 -16.641 1.00 86.38 135 VAL A C 1
ATOM 1125 O O . VAL A 1 135 ? 2.243 2.732 -16.950 1.00 86.38 135 VAL A O 1
ATOM 1128 N N . ASP A 1 136 ? 2.206 0.493 -16.710 1.00 89.62 136 ASP A N 1
ATOM 1129 C CA . ASP A 1 136 ? 0.827 0.278 -17.148 1.00 89.62 136 ASP A CA 1
ATOM 1130 C C . ASP A 1 136 ? -0.166 0.452 -15.997 1.00 89.62 136 ASP A C 1
ATOM 1132 O O . ASP A 1 136 ? -1.310 0.846 -16.214 1.00 89.62 136 ASP A O 1
ATOM 1136 N N . GLY A 1 137 ? 0.264 0.177 -14.766 1.00 90.00 137 GLY A N 1
ATOM 1137 C CA . GLY A 1 137 ? -0.571 0.352 -13.589 1.00 90.00 137 GLY A CA 1
ATOM 1138 C C . GLY A 1 137 ? 0.103 -0.110 -12.307 1.00 90.00 137 GLY A C 1
ATOM 1139 O O . GLY A 1 137 ? 1.109 -0.820 -12.320 1.00 90.00 137 GLY A O 1
ATOM 1140 N N . ILE A 1 138 ? -0.488 0.286 -11.186 1.00 91.81 138 ILE A N 1
ATOM 1141 C CA . ILE A 1 138 ? -0.119 -0.192 -9.859 1.00 91.81 138 ILE A CA 1
ATOM 1142 C C . ILE A 1 138 ? -1.371 -0.722 -9.169 1.00 91.81 138 ILE A C 1
ATOM 1144 O O . ILE A 1 138 ? -2.397 -0.046 -9.121 1.00 91.81 138 ILE A O 1
ATOM 1148 N N . TRP A 1 139 ? -1.283 -1.941 -8.656 1.00 95.00 139 TRP A N 1
ATOM 1149 C CA . TRP A 1 139 ? -2.296 -2.542 -7.800 1.00 95.00 139 TRP A CA 1
ATOM 1150 C C . TRP A 1 139 ? -1.770 -2.555 -6.370 1.00 95.00 139 TRP A C 1
ATOM 1152 O O . TRP A 1 139 ? -0.599 -2.873 -6.145 1.00 95.00 139 TRP A O 1
ATOM 1162 N N . ILE A 1 140 ? -2.610 -2.172 -5.413 1.00 95.62 140 ILE A N 1
ATOM 1163 C CA . ILE A 1 140 ? -2.234 -2.054 -4.005 1.00 95.62 140 ILE A CA 1
ATOM 1164 C C . ILE A 1 140 ? -3.328 -2.689 -3.173 1.00 95.62 140 ILE A C 1
ATOM 1166 O O . ILE A 1 140 ? -4.463 -2.249 -3.227 1.00 95.62 140 ILE A O 1
ATOM 1170 N N . ARG A 1 141 ? -2.965 -3.652 -2.334 1.00 96.69 141 ARG A N 1
ATOM 1171 C CA . ARG A 1 141 ? -3.844 -4.236 -1.329 1.00 96.69 141 ARG A CA 1
ATOM 1172 C C . ARG A 1 141 ? -3.352 -3.859 0.056 1.00 96.69 141 ARG A C 1
ATOM 1174 O O . ARG A 1 141 ? -2.214 -4.144 0.413 1.00 96.69 141 ARG A O 1
ATOM 1181 N N . VAL A 1 142 ? -4.217 -3.284 0.879 1.00 97.06 142 VAL A N 1
ATOM 1182 C CA . VAL A 1 142 ? -3.947 -3.043 2.299 1.00 97.06 142 VAL A CA 1
ATOM 1183 C C . VAL A 1 142 ? -4.779 -4.011 3.127 1.00 97.06 142 VAL A C 1
ATOM 1185 O O . VAL A 1 142 ? -5.999 -4.078 2.997 1.00 97.06 142 VAL A O 1
ATOM 1188 N N . THR A 1 143 ? -4.110 -4.761 3.995 1.00 97.75 143 THR A N 1
ATOM 1189 C CA . THR A 1 143 ? -4.726 -5.689 4.943 1.00 97.75 143 THR A CA 1
ATOM 1190 C C . THR A 1 143 ? -4.570 -5.145 6.354 1.00 97.75 143 THR A C 1
ATOM 1192 O O . THR A 1 143 ? -3.458 -4.832 6.782 1.00 97.75 143 THR A O 1
ATOM 1195 N N . LEU A 1 144 ? -5.678 -5.073 7.083 1.00 96.69 144 LEU A N 1
ATOM 1196 C CA . LEU A 1 144 ? -5.728 -4.697 8.488 1.00 96.69 144 LEU A CA 1
ATOM 1197 C C . LEU A 1 144 ? -6.190 -5.910 9.317 1.00 96.69 144 LEU A C 1
ATOM 1199 O O . LEU A 1 144 ? -7.318 -6.377 9.123 1.00 96.69 144 LEU A O 1
ATOM 1203 N N . PRO A 1 145 ? -5.352 -6.439 10.223 1.00 95.25 145 PRO A N 1
ATOM 1204 C CA . PRO A 1 145 ? -5.763 -7.502 11.129 1.00 95.25 145 PRO A CA 1
ATOM 1205 C C . PRO A 1 145 ? -6.767 -6.978 12.165 1.00 95.25 145 PRO A C 1
ATOM 1207 O O . PRO A 1 145 ? -6.685 -5.834 12.617 1.00 95.25 145 PRO A O 1
ATOM 1210 N N . LEU A 1 146 ? -7.718 -7.830 12.536 1.00 91.81 146 LEU A N 1
ATOM 1211 C CA . LEU A 1 146 ? -8.735 -7.580 13.557 1.00 91.81 146 LEU A CA 1
ATOM 1212 C C . LEU A 1 146 ? -8.507 -8.517 14.752 1.00 91.81 146 LEU A C 1
ATOM 1214 O O . LEU A 1 146 ? -7.470 -9.168 14.848 1.00 91.81 146 LEU A O 1
ATOM 1218 N N . SER A 1 147 ? -9.445 -8.567 15.702 1.00 86.12 147 SER A N 1
ATOM 1219 C CA . SER A 1 147 ? -9.334 -9.509 16.818 1.00 86.12 147 SER A CA 1
ATOM 1220 C C . SER A 1 147 ? -9.600 -10.957 16.372 1.00 86.12 147 SER A C 1
ATOM 1222 O O . SER A 1 147 ? -10.514 -11.224 15.580 1.00 86.12 147 SER A O 1
ATOM 1224 N N . GLY A 1 148 ? -8.800 -11.888 16.906 1.00 83.06 148 GLY A N 1
ATOM 1225 C CA . GLY A 1 148 ? -8.717 -13.270 16.417 1.00 83.06 148 GLY A CA 1
ATOM 1226 C C . GLY A 1 148 ? -7.971 -13.358 15.080 1.00 83.06 148 GLY A C 1
ATOM 1227 O O . GLY A 1 148 ? -7.269 -12.428 14.702 1.00 83.06 148 GLY A O 1
ATOM 1228 N N . ASP A 1 149 ? -8.174 -14.435 14.322 1.00 87.00 149 ASP A N 1
ATOM 1229 C CA . ASP A 1 149 ? -7.547 -14.626 12.997 1.00 87.00 149 ASP A CA 1
ATOM 1230 C C . ASP A 1 149 ? -8.264 -13.864 11.860 1.00 87.00 149 ASP A C 1
ATOM 1232 O O . ASP A 1 149 ? -8.105 -14.156 10.672 1.00 87.00 149 ASP A O 1
ATOM 1236 N N . ARG A 1 150 ? -9.097 -12.875 12.208 1.00 91.94 150 ARG A N 1
ATOM 1237 C CA . ARG A 1 150 ? -9.886 -12.091 11.249 1.00 91.94 150 ARG A CA 1
ATOM 1238 C C . ARG A 1 150 ? -9.077 -10.923 10.692 1.00 91.94 150 ARG A C 1
ATOM 1240 O O . ARG A 1 150 ? -8.201 -10.367 11.348 1.00 91.94 150 ARG A O 1
ATOM 1247 N N . LYS A 1 151 ? -9.420 -10.501 9.475 1.00 94.94 151 LYS A N 1
ATOM 1248 C CA . LYS A 1 151 ? -8.800 -9.362 8.787 1.00 94.94 151 LYS A CA 1
ATOM 1249 C C . LYS A 1 151 ? -9.799 -8.665 7.873 1.00 94.94 151 LYS A C 1
ATOM 1251 O O . LYS A 1 151 ? -10.721 -9.301 7.367 1.00 94.94 151 LYS A O 1
ATOM 1256 N N . VAL A 1 152 ? -9.582 -7.378 7.630 1.00 95.50 152 VAL A N 1
ATOM 1257 C CA . VAL A 1 152 ? -10.277 -6.607 6.594 1.00 95.50 152 VAL A CA 1
ATOM 1258 C C . VAL A 1 152 ? -9.272 -6.168 5.534 1.00 95.50 152 VAL A C 1
ATOM 1260 O O . VAL A 1 152 ? -8.121 -5.853 5.841 1.00 95.50 152 VAL A O 1
ATOM 1263 N N . VAL A 1 153 ? -9.698 -6.196 4.275 1.00 95.88 153 VAL A N 1
ATOM 1264 C CA . VAL A 1 153 ? -8.854 -5.920 3.111 1.00 95.88 153 VAL A CA 1
ATOM 1265 C C . VAL A 1 153 ? -9.463 -4.782 2.303 1.00 95.88 153 VAL A C 1
ATOM 1267 O O . VAL A 1 153 ? -10.687 -4.655 2.228 1.00 95.88 153 VAL A O 1
ATOM 1270 N N . ARG A 1 154 ? -8.599 -3.958 1.712 1.00 94.31 154 ARG A N 1
ATOM 1271 C CA . ARG A 1 154 ? -8.959 -2.950 0.721 1.00 94.31 154 ARG A CA 1
ATOM 1272 C C . ARG A 1 154 ? -7.967 -2.975 -0.434 1.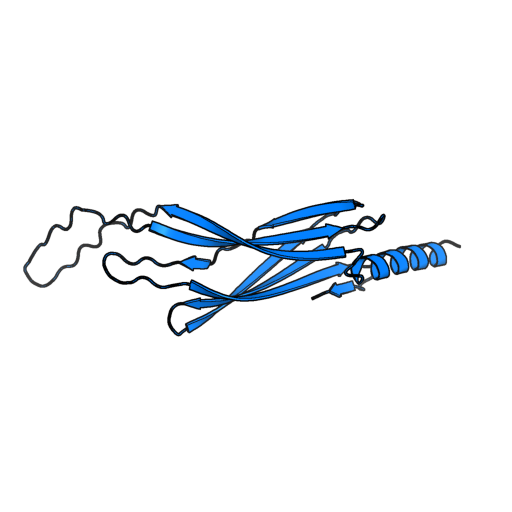00 94.31 154 ARG A C 1
ATOM 1274 O O . ARG A 1 154 ? -6.773 -3.131 -0.189 1.00 94.31 154 ARG A O 1
ATOM 1281 N N . GLU A 1 155 ? -8.477 -2.812 -1.646 1.00 91.56 155 GLU A N 1
ATOM 1282 C CA . GLU A 1 155 ? -7.726 -2.799 -2.907 1.00 91.56 155 GLU A CA 1
ATOM 1283 C C . GLU A 1 155 ? -8.044 -1.538 -3.713 1.00 91.56 155 GLU A C 1
ATOM 1285 O O . GLU A 1 155 ? -9.173 -1.023 -3.531 1.00 91.56 155 GLU A O 1
#

pLDDT: mean 80.16, std 18.67, range [37.25, 97.75]

Radius of gyration: 23.04 Å; chains: 1; bounding box: 64×27×63 Å

Secondary structure (DSSP, 8-state):
-HHHHHHHHHHHHHHHHH-TTTEEEEEEEEEEEEE---------BTTB-----S---PEEEEEEEEEEEEE-SSS-EEEEEEEEEEEEEETTEEEEEEEEEEEEEE-TTEEEEEE-SS-EEEEEETTTEEE-EEEEEEEEEEEEE-SSS-EEEE-